Protein AF-A0A836HEV2-F1 (afdb_monomer)

Sequence (169 aa):
MEDPEFRTLANELVDLRRSPETSPQALRAAEEALACRAAEVAAAKLRATEEVQARYPFLSKRVAGVPLSEVPLAQDELFQELVAQRAPLLRKPEVNAAPLRAVEVQLRNRAAVLADAKAKLDAVHAADNEEVRARNPFLPHSDVRGVRCASWACRRTPSTWAGGCTGCG

pLDDT: mean 84.18, std 20.66, range [31.78, 98.5]

Foldseek 3Di:
DPDVVLLVLVLVLVVLVPDPPRDPVNNVVSVVVNVVVVVVVVVVLQVLLVVVCVVVVLDDCDALNHGNSQQPQVPDPVLVVLVVVLVVCVVCCVVSVVVNVVSSVVNSVVSNVSNVVSVVVVVVVVVVVVVVCVVPVPDDPDPSDDDDPDPPPVPDDDDDDDDDDDDDD

Radius of gyration: 25.71 Å; Cα contacts (8 Å, |Δi|>4): 98; chains: 1; bounding box: 52×22×102 Å

Solvent-accessible surface area (backbone atoms only — not comparable to full-atom values): 10108 Å² total; per-residue (Å²): 130,98,45,69,65,55,46,50,42,47,36,51,45,54,54,48,72,68,42,90,83,55,50,75,63,60,55,50,52,39,52,50,52,42,50,52,49,52,50,51,53,53,51,51,51,48,52,46,12,50,56,50,27,70,76,38,73,88,49,62,59,50,34,84,85,36,49,42,58,75,35,64,58,90,78,32,64,70,51,48,52,47,51,59,64,43,56,69,38,63,79,45,47,84,84,30,45,66,64,45,52,53,47,51,49,52,47,48,53,51,48,34,55,45,18,50,52,48,53,51,52,54,51,48,57,53,50,54,54,48,53,55,32,72,78,34,78,85,56,68,96,61,82,59,71,83,76,73,92,77,77,85,73,78,80,77,80,80,86,81,94,76,86,81,91,78,87,89,132

InterPro domains:
  IPR056040 Domain of unknown function DUF7623 [PF24610] (2-48)
  IPR056040 Domain of unknown function DUF7623 [PF24610] (60-120)

Structure (mmCIF, N/CA/C/O backbone):
data_AF-A0A836HEV2-F1
#
_entry.id   AF-A0A836HEV2-F1
#
loop_
_atom_site.group_PDB
_atom_site.id
_atom_site.type_symbol
_atom_site.label_atom_id
_atom_site.label_alt_id
_atom_site.label_comp_id
_atom_site.label_asym_id
_atom_site.label_entity_id
_atom_site.label_seq_id
_atom_site.pdbx_PDB_ins_code
_atom_site.Cartn_x
_atom_site.Cartn_y
_atom_site.Cartn_z
_atom_site.occupancy
_atom_site.B_iso_or_equiv
_atom_site.auth_seq_id
_atom_site.auth_comp_id
_atom_site.auth_asym_id
_atom_site.auth_atom_id
_atom_site.pdbx_PDB_model_num
ATOM 1 N N . MET A 1 1 ? 1.521 2.287 -13.247 1.00 50.59 1 MET A N 1
ATOM 2 C CA . MET A 1 1 ? 2.423 3.081 -12.382 1.00 50.59 1 MET A CA 1
ATOM 3 C C . MET A 1 1 ? 2.234 4.551 -12.733 1.00 50.59 1 MET A C 1
ATOM 5 O O . MET A 1 1 ? 2.459 4.918 -13.882 1.00 50.59 1 MET A O 1
ATOM 9 N N . GLU A 1 2 ? 1.744 5.366 -11.800 1.00 68.81 2 GLU A N 1
ATOM 10 C CA . GLU A 1 2 ? 1.504 6.809 -12.006 1.00 68.81 2 GLU A CA 1
ATOM 11 C C . GLU A 1 2 ? 2.752 7.643 -11.692 1.00 68.81 2 GLU A C 1
ATOM 13 O O . GLU A 1 2 ? 2.676 8.702 -11.086 1.00 68.81 2 GLU A O 1
ATOM 18 N N . ASP A 1 3 ? 3.925 7.151 -12.078 1.00 86.06 3 ASP A N 1
ATOM 19 C CA . ASP A 1 3 ? 5.161 7.911 -11.950 1.00 86.06 3 ASP A CA 1
ATOM 20 C C . ASP A 1 3 ? 5.594 8.391 -13.344 1.00 86.06 3 ASP A C 1
ATOM 22 O O . ASP A 1 3 ? 6.039 7.573 -14.160 1.00 86.06 3 ASP A O 1
ATOM 26 N N . PRO A 1 4 ? 5.399 9.682 -13.677 1.00 88.00 4 PRO A N 1
ATOM 27 C CA . PRO A 1 4 ? 5.720 10.204 -14.999 1.00 88.00 4 PRO A CA 1
ATOM 28 C C . PRO A 1 4 ? 7.218 10.124 -15.304 1.00 88.00 4 PRO A C 1
ATOM 30 O O . PRO A 1 4 ? 7.570 9.863 -16.451 1.00 88.00 4 PRO A O 1
ATOM 33 N N . GLU A 1 5 ? 8.089 10.274 -14.302 1.00 91.00 5 GLU A N 1
ATOM 34 C CA . GLU A 1 5 ? 9.542 10.181 -14.487 1.00 91.00 5 GLU A CA 1
ATOM 35 C C . GLU A 1 5 ? 9.959 8.748 -14.804 1.00 91.00 5 GLU A C 1
ATOM 37 O O . GLU A 1 5 ? 10.646 8.517 -15.797 1.00 91.00 5 GLU A O 1
ATOM 42 N N . PHE A 1 6 ? 9.460 7.769 -14.043 1.00 90.69 6 PHE A N 1
ATOM 43 C CA . PHE A 1 6 ? 9.685 6.355 -14.351 1.00 90.69 6 PHE A CA 1
ATOM 44 C C . PHE A 1 6 ? 9.216 6.006 -15.766 1.00 90.69 6 PHE A C 1
ATOM 46 O O . PHE A 1 6 ? 9.901 5.289 -16.489 1.00 90.69 6 PHE A O 1
ATOM 53 N N . ARG A 1 7 ? 8.056 6.525 -16.193 1.00 87.56 7 ARG A N 1
ATOM 54 C CA . ARG A 1 7 ? 7.544 6.302 -17.555 1.00 87.56 7 ARG A CA 1
ATOM 55 C C . ARG A 1 7 ? 8.488 6.866 -18.612 1.00 87.56 7 ARG A C 1
ATOM 57 O O . ARG A 1 7 ? 8.712 6.194 -19.614 1.00 87.56 7 ARG A O 1
ATOM 64 N N . THR A 1 8 ? 9.014 8.070 -18.405 1.00 90.00 8 THR A N 1
ATOM 65 C CA . THR A 1 8 ? 9.981 8.694 -19.317 1.00 90.00 8 THR A CA 1
ATOM 66 C C . THR A 1 8 ? 11.265 7.874 -19.397 1.00 90.00 8 THR A C 1
ATOM 68 O O . THR A 1 8 ? 11.613 7.434 -20.488 1.00 90.00 8 THR A O 1
ATOM 71 N N . LEU A 1 9 ? 11.883 7.554 -18.255 1.00 91.62 9 LEU A N 1
ATOM 72 C CA . LEU A 1 9 ? 13.103 6.739 -18.185 1.00 91.62 9 LEU A CA 1
ATOM 73 C C . LEU A 1 9 ? 12.912 5.354 -18.814 1.00 91.62 9 LEU A C 1
ATOM 75 O O . LEU A 1 9 ? 13.778 4.846 -19.523 1.00 91.62 9 LEU A O 1
ATOM 79 N N . ALA A 1 10 ? 11.750 4.736 -18.600 1.00 90.44 10 ALA A N 1
ATOM 80 C CA . ALA A 1 10 ? 11.435 3.459 -19.217 1.00 90.44 10 ALA A CA 1
ATOM 81 C C . ALA A 1 10 ? 11.312 3.585 -20.746 1.00 90.44 10 ALA A C 1
ATOM 83 O O . ALA A 1 10 ? 11.778 2.697 -21.462 1.00 90.44 10 ALA A O 1
ATOM 84 N N . ASN A 1 11 ? 10.697 4.662 -21.261 1.00 88.69 11 ASN A N 1
ATOM 85 C CA . ASN A 1 11 ? 10.583 4.894 -22.708 1.00 88.69 11 ASN A CA 1
ATOM 86 C C . ASN A 1 11 ? 11.972 5.074 -23.325 1.00 88.69 11 ASN A C 1
ATOM 88 O O . ASN A 1 11 ? 12.273 4.436 -24.331 1.00 88.69 11 ASN A O 1
ATOM 92 N N . GLU A 1 12 ? 12.824 5.874 -22.683 1.00 90.38 12 GLU A N 1
ATOM 93 C CA . GLU A 1 12 ? 14.214 6.080 -23.091 1.00 90.38 12 GLU A CA 1
ATOM 94 C C . GLU A 1 12 ? 14.982 4.756 -23.136 1.00 90.38 12 GLU A C 1
ATOM 96 O O . GLU A 1 12 ? 15.644 4.461 -24.129 1.00 90.38 12 GLU A O 1
ATOM 101 N N . LEU A 1 13 ? 14.830 3.903 -22.117 1.00 91.62 13 LEU A N 1
ATOM 102 C CA . LEU A 1 13 ? 15.456 2.582 -22.095 1.00 91.62 13 LEU A CA 1
ATOM 103 C C . LEU A 1 13 ? 14.984 1.694 -23.259 1.00 91.62 13 LEU A C 1
ATOM 105 O O . LEU A 1 13 ? 15.786 0.979 -23.863 1.00 91.62 13 LEU A O 1
ATOM 109 N N . VAL A 1 14 ? 13.692 1.728 -23.599 1.00 89.94 14 VAL A N 1
ATOM 110 C CA . VAL A 1 14 ? 13.150 0.993 -24.755 1.00 89.94 14 VAL A CA 1
ATOM 111 C C . VAL A 1 14 ? 13.737 1.513 -26.066 1.00 89.94 14 VAL A C 1
ATOM 113 O O . VAL A 1 14 ? 14.069 0.710 -26.939 1.00 89.94 14 VAL A O 1
ATOM 116 N N . ASP A 1 15 ? 13.872 2.828 -26.216 1.00 89.00 15 ASP A N 1
ATOM 117 C CA . ASP A 1 15 ? 14.412 3.437 -27.430 1.00 89.00 15 ASP A CA 1
ATOM 118 C C . ASP A 1 15 ? 15.918 3.151 -27.576 1.00 89.00 15 ASP A C 1
ATOM 120 O O . ASP A 1 15 ? 16.365 2.751 -28.654 1.00 89.00 15 ASP A O 1
ATOM 124 N N . LEU A 1 16 ? 16.680 3.200 -26.477 1.00 91.75 16 LEU A N 1
ATOM 125 C CA . LEU A 1 16 ? 18.087 2.785 -26.436 1.00 91.75 16 LEU A CA 1
ATOM 126 C C . LEU A 1 16 ? 18.271 1.312 -26.821 1.00 91.75 16 LEU A C 1
ATOM 128 O O . LEU A 1 16 ? 19.188 0.991 -27.572 1.00 91.75 16 LEU A O 1
ATOM 132 N N . ARG A 1 17 ? 17.388 0.411 -26.377 1.00 89.31 17 ARG A N 1
ATOM 133 C CA . ARG A 1 17 ? 17.448 -1.019 -26.740 1.00 89.31 17 ARG A CA 1
ATOM 134 C C . ARG A 1 17 ? 17.144 -1.297 -28.212 1.00 89.31 17 ARG A C 1
ATOM 136 O O . ARG A 1 17 ? 17.530 -2.346 -28.718 1.00 89.31 17 ARG A O 1
ATOM 143 N N . ARG A 1 18 ? 16.421 -0.402 -28.889 1.00 88.88 18 ARG A N 1
ATOM 144 C CA . ARG A 1 18 ? 16.093 -0.536 -30.319 1.00 88.88 18 ARG A CA 1
ATOM 145 C C . ARG A 1 18 ? 17.196 -0.018 -31.230 1.00 88.88 18 ARG A C 1
ATOM 147 O O . ARG A 1 18 ? 17.260 -0.441 -32.381 1.00 88.88 18 ARG A O 1
ATOM 154 N N . SER A 1 19 ? 18.014 0.910 -30.744 1.00 88.81 19 SER A N 1
ATOM 155 C CA . SER A 1 19 ? 19.087 1.489 -31.540 1.00 88.81 19 SER A CA 1
ATOM 156 C C . SER A 1 19 ? 20.300 0.547 -31.579 1.00 88.81 19 SER A C 1
ATOM 158 O O . SER A 1 19 ? 20.806 0.170 -30.521 1.00 88.81 19 SER A O 1
ATOM 160 N N . PRO A 1 20 ? 20.792 0.164 -32.773 1.00 86.44 20 PRO A N 1
ATOM 161 C CA . PRO A 1 20 ? 21.946 -0.726 -32.911 1.00 86.44 20 PRO A CA 1
ATOM 162 C C . PRO A 1 20 ? 23.272 -0.068 -32.494 1.00 86.44 20 PRO A C 1
ATOM 164 O O . PRO A 1 20 ? 24.219 -0.771 -32.162 1.00 86.44 20 PRO A O 1
ATOM 167 N N . GLU A 1 21 ? 23.326 1.266 -32.459 1.00 90.81 21 GLU A N 1
ATOM 168 C CA . GLU A 1 21 ? 24.524 2.051 -32.118 1.00 90.81 21 GLU A CA 1
ATOM 169 C C . GLU A 1 21 ? 24.649 2.343 -30.608 1.00 90.81 21 GLU A C 1
ATOM 171 O O . GLU A 1 21 ? 25.539 3.077 -30.172 1.00 90.81 21 GLU A O 1
ATOM 176 N N . THR A 1 22 ? 23.739 1.822 -29.778 1.00 92.44 22 THR A N 1
ATOM 177 C CA . THR A 1 22 ? 23.735 2.107 -28.337 1.00 92.44 22 THR A CA 1
ATOM 178 C C . THR A 1 22 ? 24.942 1.483 -27.646 1.00 92.44 22 THR A C 1
ATOM 180 O O . THR A 1 22 ? 25.145 0.269 -27.670 1.00 92.44 22 THR A O 1
ATOM 183 N N . SER A 1 23 ? 25.715 2.309 -26.936 1.00 94.50 23 SER A N 1
ATOM 184 C CA . SER A 1 23 ? 26.835 1.808 -26.144 1.00 94.50 23 SER A CA 1
ATOM 185 C C . SER A 1 23 ? 26.344 0.989 -24.934 1.00 94.50 23 SER A C 1
ATOM 187 O O . SER A 1 23 ? 25.370 1.368 -24.273 1.00 94.50 23 SER A O 1
ATOM 189 N N . PRO A 1 24 ? 27.053 -0.089 -24.541 1.00 94.25 24 PRO A N 1
ATOM 190 C CA . PRO A 1 24 ? 26.711 -0.857 -23.339 1.00 94.25 24 PRO A CA 1
ATOM 191 C C . PRO A 1 24 ? 26.752 -0.032 -22.046 1.00 94.25 24 PRO A C 1
ATOM 193 O O . PRO A 1 24 ? 26.186 -0.425 -21.028 1.00 94.25 24 PRO A O 1
ATOM 196 N N . GLN A 1 25 ? 27.477 1.089 -22.042 1.00 94.50 25 GLN A N 1
ATOM 197 C CA . GLN A 1 25 ? 27.519 2.008 -20.909 1.00 94.50 25 GLN A CA 1
ATOM 198 C C . GLN A 1 25 ? 26.250 2.864 -20.832 1.00 94.50 25 GLN A C 1
ATOM 200 O O . GLN A 1 25 ? 25.697 3.001 -19.746 1.00 94.50 25 GLN A O 1
ATOM 205 N N . ALA A 1 26 ? 25.764 3.387 -21.962 1.00 93.31 26 ALA A N 1
ATOM 206 C CA . ALA A 1 26 ? 24.524 4.160 -22.003 1.00 93.31 26 ALA A CA 1
ATOM 207 C C . ALA A 1 26 ? 23.316 3.311 -21.581 1.00 93.31 26 ALA A C 1
ATOM 209 O O . ALA A 1 26 ? 22.469 3.780 -20.825 1.00 93.31 26 ALA A O 1
ATOM 210 N N . LEU A 1 27 ? 23.275 2.041 -22.003 1.00 94.12 27 LEU A N 1
ATOM 211 C CA . LEU A 1 27 ? 22.214 1.118 -21.604 1.00 94.12 27 LEU A CA 1
ATOM 212 C C . LEU A 1 27 ? 22.211 0.866 -20.087 1.00 94.12 27 LEU A C 1
ATOM 214 O O . LEU A 1 27 ? 21.169 0.998 -19.451 1.00 94.12 27 LEU A O 1
ATOM 218 N N . ARG A 1 28 ? 23.382 0.575 -19.503 1.00 95.56 28 ARG A N 1
ATOM 219 C CA . ARG A 1 28 ? 23.525 0.378 -18.051 1.00 95.56 28 ARG A CA 1
ATOM 220 C C . ARG A 1 28 ? 23.142 1.624 -17.259 1.00 95.56 28 ARG A C 1
ATOM 222 O O . ARG A 1 28 ? 22.401 1.512 -16.294 1.00 95.56 28 ARG A O 1
ATOM 229 N N . ALA A 1 29 ? 23.577 2.803 -17.700 1.00 95.75 29 ALA A N 1
ATOM 230 C CA . ALA A 1 29 ? 23.226 4.060 -17.042 1.00 95.75 29 ALA A CA 1
ATOM 231 C C . ALA A 1 29 ? 21.705 4.309 -17.034 1.00 95.75 29 ALA A C 1
ATOM 233 O O . ALA A 1 29 ? 21.158 4.746 -16.024 1.00 95.75 29 ALA A O 1
ATOM 234 N N . ALA A 1 30 ? 21.005 3.991 -18.129 1.00 94.06 30 ALA A N 1
ATOM 235 C CA . ALA A 1 30 ? 19.548 4.104 -18.195 1.00 94.06 30 ALA A CA 1
ATOM 236 C C . ALA A 1 30 ? 18.832 3.082 -17.289 1.00 94.06 30 ALA A C 1
ATOM 238 O O . ALA A 1 30 ? 17.842 3.416 -16.637 1.00 94.06 30 ALA A O 1
ATOM 239 N N . GLU A 1 31 ? 19.337 1.846 -17.206 1.00 95.38 31 GLU A N 1
ATOM 240 C CA . GLU A 1 31 ? 18.814 0.820 -16.291 1.00 95.38 31 GLU A CA 1
ATOM 241 C C . GLU A 1 31 ? 19.016 1.206 -14.822 1.00 95.38 31 GLU A C 1
ATOM 243 O O . GLU A 1 31 ? 18.089 1.081 -14.020 1.00 95.38 31 GLU A O 1
ATOM 248 N N . GLU A 1 32 ? 20.193 1.728 -14.480 1.00 97.25 32 GLU A N 1
ATOM 249 C CA . GLU A 1 32 ? 20.504 2.250 -13.149 1.00 97.25 32 GLU A CA 1
ATOM 250 C C . GLU A 1 32 ? 19.598 3.431 -12.788 1.00 97.25 32 GLU A C 1
ATOM 252 O O . GLU A 1 32 ? 19.029 3.443 -11.699 1.00 97.25 32 GLU A O 1
ATOM 257 N N . ALA A 1 33 ? 19.381 4.381 -13.704 1.00 96.06 33 ALA A N 1
ATOM 258 C CA . ALA A 1 33 ? 18.468 5.502 -13.479 1.00 96.06 33 ALA A CA 1
ATOM 259 C C . ALA A 1 33 ? 17.032 5.027 -13.198 1.00 96.06 33 ALA A C 1
ATOM 261 O O . ALA A 1 33 ? 16.386 5.497 -12.256 1.00 96.06 33 ALA A O 1
ATOM 262 N N . LEU A 1 34 ? 16.543 4.048 -13.967 1.00 94.88 34 LEU A N 1
ATOM 263 C CA . LEU A 1 34 ? 15.218 3.464 -13.763 1.00 94.88 34 LEU A CA 1
ATOM 264 C C . LEU A 1 34 ? 15.118 2.719 -12.421 1.00 94.88 34 LEU A C 1
ATOM 266 O O . LEU A 1 34 ? 14.114 2.845 -11.715 1.00 94.88 34 LEU A O 1
ATOM 270 N N . ALA A 1 35 ? 16.157 1.967 -12.048 1.00 95.25 35 ALA A N 1
ATOM 271 C CA . ALA A 1 35 ? 16.228 1.252 -10.776 1.00 95.25 35 ALA A CA 1
ATOM 272 C C . ALA A 1 35 ? 16.281 2.212 -9.577 1.00 95.25 35 ALA A C 1
ATOM 274 O O . ALA A 1 35 ? 15.549 2.010 -8.605 1.00 95.25 35 ALA A O 1
ATOM 275 N N . CYS A 1 36 ? 17.077 3.283 -9.662 1.00 96.94 36 CYS A N 1
ATOM 276 C CA . CYS A 1 36 ? 17.117 4.353 -8.665 1.00 96.94 36 CYS A CA 1
ATOM 277 C C . CYS A 1 36 ? 15.729 4.963 -8.473 1.00 96.94 36 CYS A C 1
ATOM 279 O O . CYS A 1 36 ? 15.242 5.031 -7.344 1.00 96.94 36 CYS A O 1
ATOM 281 N N . ARG A 1 37 ? 15.034 5.304 -9.567 1.00 96.44 37 ARG A N 1
ATOM 282 C CA . ARG A 1 37 ? 13.685 5.865 -9.472 1.00 96.44 37 ARG A CA 1
ATOM 283 C C . ARG A 1 37 ? 12.686 4.893 -8.838 1.00 96.44 37 ARG A C 1
ATOM 285 O O . ARG A 1 37 ? 11.897 5.282 -7.978 1.00 96.44 37 ARG A O 1
ATOM 292 N N . ALA A 1 38 ? 12.736 3.615 -9.210 1.00 94.62 38 ALA A N 1
ATOM 293 C CA . ALA A 1 38 ? 11.894 2.591 -8.593 1.00 94.62 38 ALA A CA 1
ATOM 294 C C . ALA A 1 38 ? 12.154 2.461 -7.080 1.00 94.62 38 ALA A C 1
ATOM 296 O O . ALA A 1 38 ? 11.208 2.330 -6.298 1.00 94.62 38 ALA A O 1
ATOM 297 N N . ALA A 1 39 ? 13.422 2.528 -6.662 1.00 95.94 39 ALA A N 1
ATOM 298 C CA . ALA A 1 39 ? 13.813 2.479 -5.258 1.00 95.94 39 ALA A CA 1
ATOM 299 C C . ALA A 1 39 ? 13.315 3.705 -4.476 1.00 95.94 39 ALA A C 1
ATOM 301 O O . ALA A 1 39 ? 12.792 3.550 -3.371 1.00 95.94 39 ALA A O 1
ATOM 302 N N . GLU A 1 40 ? 13.402 4.906 -5.054 1.00 96.44 40 GLU A N 1
ATOM 303 C CA . GLU A 1 40 ? 12.859 6.135 -4.462 1.00 96.44 40 GLU A CA 1
ATOM 304 C C . GLU A 1 40 ? 11.347 6.043 -4.245 1.00 96.44 40 GLU A C 1
ATOM 306 O O . GLU A 1 40 ? 10.858 6.320 -3.147 1.00 96.44 40 GLU A O 1
ATOM 311 N N . VAL A 1 4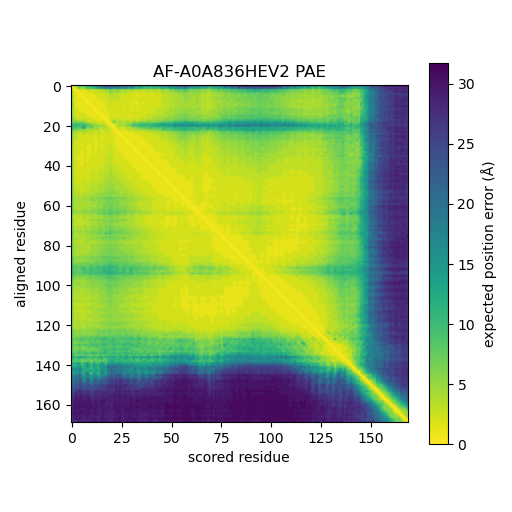1 ? 10.603 5.590 -5.258 1.00 94.75 41 VAL A N 1
ATOM 312 C CA . VAL A 1 41 ? 9.148 5.405 -5.162 1.00 94.75 41 VAL A CA 1
ATOM 313 C C . VAL A 1 41 ? 8.798 4.365 -4.097 1.00 94.75 41 VAL A C 1
ATOM 315 O O . VAL A 1 41 ? 7.886 4.581 -3.294 1.00 94.75 41 VAL A O 1
ATOM 318 N N . ALA A 1 42 ? 9.524 3.246 -4.045 1.00 93.69 42 ALA A N 1
ATOM 319 C CA . ALA A 1 42 ? 9.319 2.224 -3.023 1.00 93.69 42 ALA A CA 1
ATOM 320 C C . ALA A 1 42 ? 9.589 2.769 -1.609 1.00 93.69 42 ALA A C 1
ATOM 322 O O . 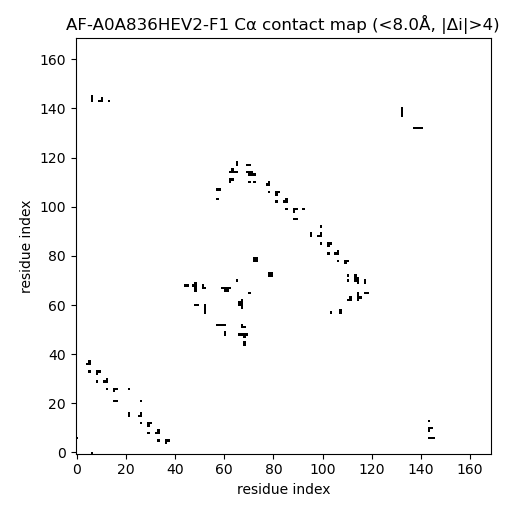ALA A 1 42 ? 8.793 2.535 -0.695 1.00 93.69 42 ALA A O 1
ATOM 323 N N . ALA A 1 43 ? 10.665 3.541 -1.432 1.00 96.38 43 ALA A N 1
ATOM 324 C CA . ALA A 1 43 ? 10.998 4.183 -0.165 1.00 96.38 43 ALA A CA 1
ATOM 325 C C . ALA A 1 43 ? 9.938 5.214 0.252 1.00 96.38 43 ALA A C 1
ATOM 327 O O . ALA A 1 43 ? 9.536 5.242 1.416 1.00 96.38 43 ALA A O 1
ATOM 328 N N . ALA A 1 44 ? 9.433 6.020 -0.685 1.00 96.06 44 ALA A N 1
ATOM 329 C CA . ALA A 1 44 ? 8.357 6.974 -0.427 1.00 96.06 44 ALA A CA 1
ATOM 330 C C . ALA A 1 44 ? 7.067 6.269 0.025 1.00 96.06 44 ALA A C 1
ATOM 332 O O . ALA A 1 44 ? 6.460 6.665 1.020 1.00 96.06 44 ALA A O 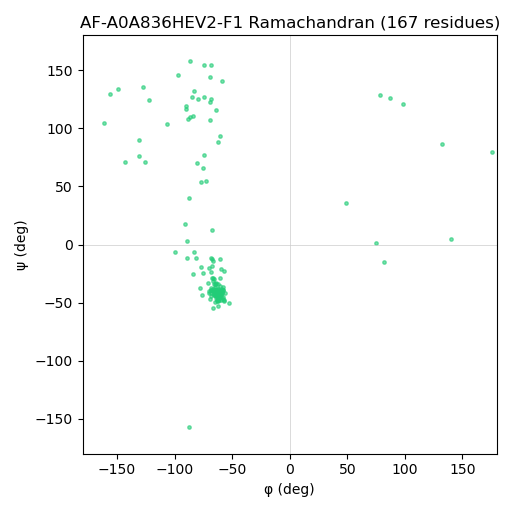1
ATOM 333 N N . LYS A 1 45 ? 6.683 5.170 -0.638 1.00 94.69 45 LYS A N 1
ATOM 334 C CA . LYS A 1 45 ? 5.519 4.360 -0.238 1.00 94.69 45 LYS A CA 1
ATOM 335 C C . LYS A 1 45 ? 5.676 3.736 1.145 1.00 94.69 45 LYS A C 1
ATOM 337 O O . LYS A 1 45 ? 4.692 3.652 1.887 1.00 94.69 45 LYS A O 1
ATOM 342 N N . LEU A 1 46 ? 6.886 3.292 1.488 1.00 96.62 46 LEU A N 1
ATOM 343 C CA . LEU A 1 46 ? 7.185 2.761 2.814 1.00 96.62 46 LEU A CA 1
ATOM 344 C C . LEU A 1 46 ? 7.045 3.850 3.882 1.00 96.62 46 LEU A C 1
ATOM 346 O O . LEU A 1 46 ? 6.318 3.636 4.846 1.00 96.62 46 LEU A O 1
ATOM 350 N N . ARG A 1 47 ? 7.647 5.027 3.674 1.00 98.00 47 ARG A N 1
ATOM 351 C CA . ARG A 1 47 ? 7.519 6.170 4.595 1.00 98.00 47 ARG A CA 1
ATOM 352 C C . ARG A 1 47 ? 6.059 6.568 4.799 1.00 98.00 47 ARG A C 1
ATOM 354 O O . ARG A 1 47 ? 5.603 6.628 5.934 1.00 98.00 47 ARG A O 1
ATOM 361 N N . ALA A 1 48 ? 5.294 6.700 3.715 1.00 97.06 48 ALA A N 1
ATOM 362 C CA . ALA A 1 48 ? 3.861 6.982 3.796 1.00 97.06 48 ALA A CA 1
ATOM 363 C C . ALA A 1 48 ? 3.096 5.895 4.578 1.00 97.06 48 ALA A C 1
ATOM 365 O O . ALA A 1 48 ? 2.188 6.192 5.348 1.00 97.06 48 ALA A O 1
ATOM 366 N N . THR A 1 49 ? 3.468 4.619 4.421 1.00 97.56 49 THR A N 1
ATOM 367 C CA . THR A 1 49 ? 2.863 3.517 5.192 1.00 97.56 49 THR A CA 1
ATOM 368 C C . THR A 1 49 ? 3.158 3.662 6.684 1.00 97.56 49 THR A C 1
ATOM 370 O O . THR A 1 49 ? 2.274 3.446 7.510 1.00 97.56 49 THR A O 1
ATOM 373 N N . GLU A 1 50 ? 4.389 4.026 7.036 1.00 97.81 50 GLU A N 1
ATOM 374 C CA . GLU A 1 50 ? 4.826 4.218 8.420 1.00 97.81 50 GLU A CA 1
ATOM 375 C C . GLU A 1 50 ? 4.160 5.430 9.074 1.00 97.81 50 GLU A C 1
ATOM 377 O O . GLU A 1 50 ? 3.724 5.335 10.219 1.00 97.81 50 GLU A O 1
ATOM 382 N N . GLU A 1 51 ? 3.988 6.528 8.340 1.00 97.81 51 GLU A N 1
ATOM 383 C CA . GLU A 1 51 ? 3.250 7.712 8.794 1.00 97.81 51 GLU A CA 1
ATOM 384 C C . GLU A 1 51 ? 1.782 7.383 9.104 1.00 97.81 51 GLU A C 1
ATOM 386 O O . GLU A 1 51 ? 1.261 7.739 10.166 1.00 97.81 51 GLU A O 1
ATOM 391 N N . VAL A 1 52 ? 1.113 6.640 8.216 1.00 97.56 52 VAL A N 1
ATOM 392 C CA . VAL A 1 52 ? -0.274 6.207 8.441 1.00 97.56 52 VAL A CA 1
ATOM 393 C C . VAL A 1 52 ? -0.354 5.216 9.608 1.00 97.56 52 VAL A C 1
ATOM 395 O O . VAL A 1 52 ? -1.274 5.300 10.423 1.00 97.56 52 VAL A O 1
ATOM 398 N N . GLN A 1 53 ? 0.619 4.311 9.748 1.00 97.62 53 GLN A N 1
ATOM 399 C CA . GLN A 1 53 ? 0.668 3.370 10.869 1.00 97.62 53 GLN A CA 1
ATOM 400 C C . GLN A 1 53 ? 0.887 4.092 12.205 1.00 97.62 53 GLN A C 1
ATOM 402 O O . GLN A 1 53 ? 0.251 3.745 13.197 1.00 97.62 53 GLN A O 1
ATOM 407 N N . ALA A 1 54 ? 1.738 5.117 12.245 1.00 97.38 54 ALA A N 1
ATOM 408 C CA . ALA A 1 54 ? 1.946 5.926 13.443 1.00 97.38 54 ALA A CA 1
ATOM 409 C C . ALA A 1 54 ? 0.646 6.616 13.890 1.00 97.38 54 ALA A C 1
ATOM 411 O O . ALA A 1 54 ? 0.370 6.707 15.087 1.00 97.38 54 ALA A O 1
ATOM 412 N N . ARG A 1 55 ? -0.195 7.041 12.936 1.00 96.31 55 ARG A N 1
ATOM 413 C CA . ARG A 1 55 ? -1.533 7.586 13.217 1.00 96.31 55 ARG A CA 1
ATOM 414 C C . ARG A 1 55 ? -2.525 6.518 13.694 1.00 96.31 55 ARG A C 1
ATOM 416 O O . ARG A 1 55 ? -3.386 6.812 14.524 1.00 96.31 55 ARG A O 1
ATOM 423 N N . TYR A 1 56 ? -2.403 5.287 13.202 1.00 97.06 56 TYR A N 1
ATOM 424 C CA . TYR A 1 56 ? -3.291 4.164 13.520 1.00 97.06 56 TYR A CA 1
ATOM 425 C C . TYR A 1 56 ? -2.500 2.946 14.037 1.00 97.06 56 TYR A C 1
ATOM 427 O O . TYR A 1 56 ? -2.423 1.925 13.352 1.00 97.06 56 TYR A O 1
ATOM 435 N N . PRO A 1 57 ? -1.940 3.004 15.264 1.00 96.38 57 PRO A N 1
ATOM 436 C CA . PRO A 1 57 ? -0.985 2.003 15.763 1.00 96.38 57 PRO A CA 1
ATOM 437 C C . PRO A 1 57 ? -1.583 0.604 15.988 1.00 96.38 57 PRO A C 1
ATOM 439 O O . PRO A 1 57 ? -0.849 -0.364 16.164 1.00 96.38 57 PRO A O 1
ATOM 442 N N . PHE A 1 58 ? -2.912 0.483 15.974 1.00 95.81 58 PHE A N 1
ATOM 443 C CA . PHE A 1 58 ? -3.644 -0.785 16.053 1.00 95.81 58 PHE A CA 1
ATOM 444 C C . PHE A 1 58 ? -3.776 -1.493 14.687 1.00 95.81 58 PHE A C 1
ATOM 446 O O . PHE A 1 58 ? -4.286 -2.614 14.627 1.00 95.81 58 PHE A O 1
ATOM 453 N N . LEU A 1 59 ? -3.353 -0.854 13.587 1.00 97.62 59 LEU A N 1
ATOM 454 C CA . LEU A 1 59 ? -3.277 -1.453 12.253 1.00 97.62 59 LEU A CA 1
ATOM 455 C C . LEU A 1 59 ? -1.853 -1.940 11.959 1.00 97.62 59 LEU A C 1
ATOM 457 O O . LEU A 1 59 ? -0.855 -1.332 12.346 1.00 97.62 59 LEU A O 1
ATOM 461 N N . SER A 1 60 ? -1.755 -3.041 11.220 1.00 96.56 60 SER A N 1
ATOM 462 C CA . SER A 1 60 ? -0.497 -3.515 10.649 1.00 96.56 60 SER A CA 1
ATOM 463 C C . SER A 1 60 ? -0.075 -2.652 9.454 1.00 96.56 60 SER A C 1
ATOM 465 O O . SER A 1 60 ? -0.914 -2.099 8.745 1.00 96.56 60 SER A O 1
ATOM 467 N N . LYS A 1 61 ? 1.235 -2.599 9.162 1.00 96.69 61 LYS A N 1
ATOM 468 C CA . LYS A 1 61 ? 1.777 -1.908 7.968 1.00 96.69 61 LYS A CA 1
ATOM 469 C C . LYS A 1 61 ? 1.188 -2.430 6.644 1.00 96.69 61 LYS A C 1
ATOM 471 O O . LYS A 1 61 ? 1.217 -1.729 5.637 1.00 96.69 61 LYS A O 1
ATOM 476 N N . ARG A 1 62 ? 0.664 -3.662 6.635 1.00 96.75 62 ARG A N 1
ATOM 477 C CA . ARG A 1 62 ? -0.114 -4.234 5.528 1.00 96.75 62 ARG A CA 1
ATOM 478 C C . ARG A 1 62 ? -1.432 -4.783 6.041 1.00 96.75 62 ARG A C 1
ATOM 480 O O . ARG A 1 62 ? -1.434 -5.504 7.037 1.00 96.75 62 ARG A O 1
ATOM 487 N N . VAL A 1 63 ? -2.517 -4.506 5.333 1.00 96.94 63 VAL A N 1
ATOM 488 C CA . VAL A 1 63 ? -3.862 -5.010 5.625 1.00 96.94 63 VAL A CA 1
ATOM 489 C C . VAL A 1 63 ? -4.341 -5.759 4.387 1.00 96.94 63 VAL A C 1
ATOM 491 O O . VAL A 1 63 ? -4.281 -5.211 3.295 1.00 96.94 63 VAL A O 1
ATOM 494 N N . ALA A 1 64 ? -4.723 -7.032 4.535 1.00 93.06 64 ALA A N 1
ATOM 495 C CA . ALA A 1 64 ? -5.064 -7.914 3.407 1.00 93.06 64 ALA A CA 1
ATOM 496 C C . ALA A 1 64 ? -4.010 -7.918 2.268 1.00 93.06 64 ALA A C 1
ATOM 498 O O . ALA A 1 64 ? -4.331 -7.972 1.088 1.00 93.06 64 ALA A O 1
ATOM 499 N N . GLY A 1 65 ? -2.721 -7.811 2.620 1.00 92.94 65 GLY A N 1
ATOM 500 C CA . GLY A 1 65 ? -1.610 -7.738 1.658 1.00 92.94 65 GLY A CA 1
ATOM 501 C C . GLY A 1 65 ? -1.346 -6.346 1.064 1.00 92.94 65 GLY A C 1
ATOM 502 O O . GLY A 1 65 ? -0.245 -6.105 0.565 1.00 92.94 65 GLY A O 1
ATOM 503 N N . VAL A 1 66 ? -2.281 -5.404 1.199 1.00 96.25 66 VAL A N 1
ATOM 504 C CA . VAL A 1 66 ? -2.167 -4.031 0.687 1.00 96.25 66 VAL A CA 1
ATOM 505 C C . VAL A 1 66 ? -1.386 -3.152 1.679 1.00 96.25 66 VAL A C 1
ATOM 507 O O . VAL A 1 66 ? -1.672 -3.198 2.881 1.00 96.25 66 VAL A O 1
ATOM 510 N N . PRO A 1 67 ? -0.383 -2.364 1.238 1.00 96.75 67 PRO A N 1
ATOM 511 C CA . PRO A 1 67 ? 0.290 -1.381 2.089 1.00 96.75 67 PRO A CA 1
ATOM 512 C C . PRO A 1 67 ? -0.697 -0.358 2.651 1.00 96.75 67 PRO A C 1
ATOM 514 O O . PRO A 1 67 ? -1.575 0.114 1.935 1.00 96.75 67 PRO A O 1
ATOM 517 N N . LEU A 1 68 ? -0.528 0.032 3.914 1.00 97.06 68 LEU A N 1
ATOM 518 C CA . LEU A 1 68 ? -1.473 0.934 4.580 1.00 97.06 68 LEU A CA 1
ATOM 519 C C . LEU A 1 68 ? -1.603 2.304 3.889 1.00 97.06 68 LEU A C 1
ATOM 521 O O . LEU A 1 68 ? -2.673 2.902 3.940 1.00 97.06 68 LEU A O 1
ATOM 525 N N . SER A 1 69 ? -0.550 2.774 3.209 1.00 96.50 69 SER A N 1
ATOM 526 C CA . SER A 1 69 ? -0.583 4.011 2.413 1.00 96.50 69 SER A CA 1
ATOM 527 C C . SER A 1 69 ? -1.481 3.943 1.175 1.00 96.50 69 SER A C 1
ATOM 529 O O . SER A 1 69 ? -1.849 4.984 0.643 1.00 96.50 69 SER A O 1
ATOM 531 N N . GLU A 1 70 ? -1.839 2.743 0.712 1.00 95.81 70 GLU A N 1
ATOM 532 C CA . GLU A 1 70 ? -2.698 2.534 -0.460 1.00 95.81 70 GLU A CA 1
ATOM 533 C C . GLU A 1 70 ? -4.156 2.232 -0.085 1.00 95.81 70 GLU A C 1
ATOM 535 O O . GLU A 1 70 ? -5.019 2.159 -0.962 1.00 95.81 70 GLU A O 1
ATOM 540 N N . VAL A 1 71 ? -4.449 2.067 1.209 1.00 97.06 71 VAL A N 1
ATOM 541 C CA . VAL A 1 71 ? -5.812 1.854 1.702 1.00 97.06 71 VAL A CA 1
ATOM 542 C C . VAL A 1 71 ? -6.490 3.220 1.894 1.00 97.06 71 VAL A C 1
ATOM 544 O O . VAL A 1 71 ? -5.946 4.061 2.614 1.00 97.06 71 VAL A O 1
ATOM 547 N N . PRO A 1 72 ? -7.686 3.464 1.320 1.00 96.06 72 PRO A N 1
ATOM 548 C CA . PRO A 1 72 ? -8.359 4.769 1.352 1.00 96.06 72 PRO A CA 1
ATOM 549 C C . PRO A 1 72 ? -9.036 5.076 2.706 1.00 96.06 72 PRO A C 1
ATOM 551 O O . PRO A 1 72 ? -10.223 5.380 2.787 1.00 96.06 72 PRO A O 1
ATOM 554 N N . LEU A 1 73 ? -8.283 4.988 3.808 1.00 97.06 73 LEU A N 1
ATOM 555 C CA . LEU A 1 73 ? -8.790 5.152 5.179 1.00 97.06 73 LEU 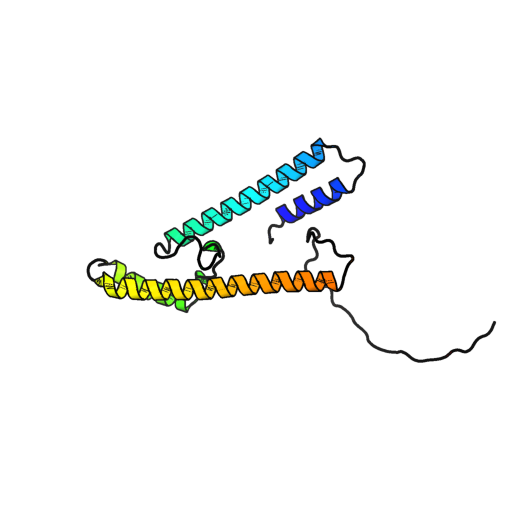A CA 1
ATOM 556 C C . LEU A 1 73 ? -9.302 6.569 5.464 1.00 97.06 73 LEU A C 1
ATOM 558 O O . LEU A 1 73 ? -10.223 6.753 6.255 1.00 97.06 73 LEU A O 1
ATOM 562 N N . ALA A 1 74 ? -8.677 7.581 4.859 1.00 94.75 74 ALA A N 1
ATOM 563 C CA . ALA A 1 74 ? -9.040 8.982 5.067 1.00 94.75 74 ALA A CA 1
ATOM 564 C C . ALA A 1 74 ? -10.331 9.375 4.334 1.00 94.75 74 ALA A C 1
ATOM 566 O O . ALA A 1 74 ? -10.990 10.320 4.752 1.00 94.75 74 ALA A O 1
ATOM 567 N N . GLN A 1 75 ? -10.680 8.660 3.259 1.00 96.06 75 GLN A N 1
ATOM 568 C CA . GLN A 1 75 ? -11.896 8.897 2.477 1.00 96.06 75 GLN A CA 1
ATOM 569 C C . GLN A 1 75 ? -13.098 8.108 3.011 1.00 96.06 75 GLN A C 1
ATOM 571 O O . GLN A 1 75 ? -14.223 8.350 2.587 1.00 96.06 75 GLN A O 1
ATOM 576 N N . ASP A 1 76 ? -12.871 7.158 3.919 1.00 98.25 76 ASP A N 1
ATOM 577 C CA . ASP A 1 76 ? -13.927 6.319 4.462 1.00 98.25 76 ASP A CA 1
ATOM 578 C C . ASP A 1 76 ? -14.580 6.948 5.697 1.00 98.25 76 ASP A C 1
ATOM 580 O O . ASP A 1 76 ? -13.993 6.975 6.780 1.00 98.25 76 ASP A O 1
ATOM 584 N N . GLU A 1 77 ? -15.814 7.423 5.536 1.00 98.06 77 GLU A N 1
ATOM 585 C CA . GLU A 1 77 ? -16.576 8.096 6.596 1.00 98.06 77 GLU A CA 1
ATOM 586 C C . GLU A 1 77 ? -16.749 7.207 7.835 1.00 98.06 77 GLU A C 1
ATOM 588 O O . GLU A 1 77 ? -16.436 7.633 8.946 1.00 98.06 77 GLU A O 1
ATOM 593 N N . LEU A 1 78 ? -17.131 5.938 7.649 1.00 97.88 78 LEU A N 1
ATOM 594 C CA . LEU A 1 78 ? -17.320 4.985 8.751 1.00 97.88 78 LEU A CA 1
ATOM 595 C C . LEU A 1 78 ? -16.027 4.750 9.543 1.00 97.88 78 LEU A C 1
ATOM 597 O O . LEU A 1 78 ? -16.042 4.683 10.772 1.00 97.88 78 LEU A O 1
ATOM 601 N N . PHE A 1 79 ? -14.886 4.631 8.863 1.00 98.44 79 PHE A N 1
ATOM 602 C CA . PHE A 1 79 ? -13.594 4.524 9.528 1.00 98.44 79 PHE A CA 1
ATOM 603 C C . PHE A 1 79 ? -13.280 5.791 10.335 1.00 98.44 79 PHE A C 1
ATOM 605 O O . PHE A 1 79 ? -12.852 5.682 11.485 1.00 98.44 79 PHE A O 1
ATOM 612 N N . GLN A 1 80 ? -13.526 6.986 9.784 1.00 98.38 80 GLN A N 1
ATOM 613 C CA . GLN A 1 80 ? -13.304 8.246 10.504 1.00 98.38 80 GLN A CA 1
ATOM 614 C C . GLN A 1 80 ? -14.230 8.398 11.722 1.00 98.38 80 GLN A C 1
ATOM 616 O O . GLN A 1 80 ? -13.775 8.834 12.782 1.00 98.38 80 GLN A O 1
ATOM 621 N N . GLU A 1 81 ? -15.489 7.969 11.628 1.00 98.38 81 GLU A N 1
ATOM 622 C CA . GLU A 1 81 ? -16.418 7.932 12.762 1.00 98.3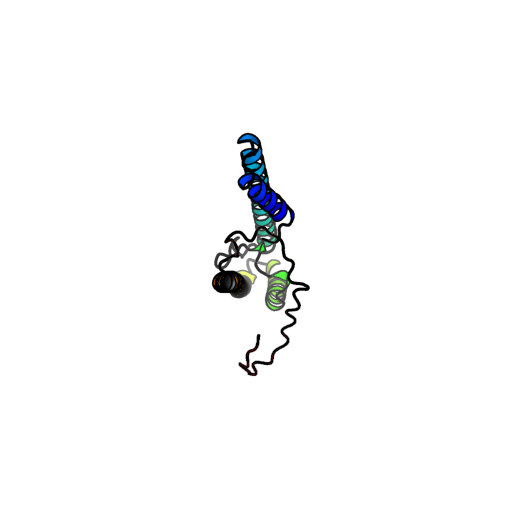8 81 GLU A CA 1
ATOM 623 C C . GLU A 1 81 ? -15.920 7.008 13.879 1.00 98.38 81 GLU A C 1
ATOM 625 O O . GLU A 1 81 ? -15.915 7.383 15.053 1.00 98.38 81 GLU A O 1
ATOM 630 N N . LEU A 1 82 ? -15.443 5.811 13.535 1.00 98.38 82 LEU A N 1
ATOM 631 C CA . LEU A 1 82 ? -14.871 4.877 14.506 1.00 98.38 82 LEU A CA 1
ATOM 632 C C . LEU A 1 82 ? -13.577 5.420 15.138 1.00 98.38 82 LEU A C 1
ATOM 634 O O . LEU A 1 82 ? -13.344 5.237 16.336 1.00 98.38 82 LEU A O 1
ATOM 638 N N . VAL A 1 83 ? -12.746 6.137 14.374 1.00 98.12 83 VAL A N 1
ATOM 639 C CA . VAL A 1 83 ? -11.568 6.844 14.907 1.00 98.12 83 VAL A CA 1
ATOM 640 C C . VAL A 1 83 ? -11.998 7.922 15.907 1.00 98.12 83 VAL A C 1
ATOM 642 O O . VAL A 1 83 ? -11.392 8.039 16.977 1.00 98.12 83 VAL A O 1
ATOM 645 N N . ALA A 1 84 ? -13.064 8.669 15.608 1.00 98.06 84 ALA A N 1
ATOM 646 C CA . ALA A 1 84 ? -13.619 9.671 16.513 1.00 98.06 84 ALA A CA 1
ATOM 647 C C . ALA A 1 84 ? -14.163 9.039 17.807 1.00 98.06 84 ALA A C 1
ATOM 649 O O . ALA A 1 84 ? -13.922 9.570 18.890 1.00 98.06 84 ALA A O 1
ATOM 650 N N . GLN A 1 85 ? -14.811 7.872 17.721 1.00 97.69 85 GLN A N 1
ATOM 651 C CA . GLN A 1 85 ? -15.261 7.097 18.888 1.00 97.69 85 GLN A CA 1
ATOM 652 C C . GLN A 1 85 ? -14.091 6.560 19.727 1.00 97.69 85 GLN A C 1
ATOM 654 O O . GLN A 1 85 ? -14.175 6.507 20.956 1.00 97.69 85 GLN A O 1
ATOM 659 N N . ARG A 1 86 ? -12.971 6.202 19.088 1.00 97.75 86 ARG A N 1
ATOM 660 C CA . ARG A 1 86 ? -11.751 5.746 19.770 1.00 97.75 86 ARG A CA 1
ATOM 661 C C . ARG A 1 86 ? -11.074 6.866 20.566 1.00 97.75 86 ARG A C 1
ATOM 663 O O . ARG A 1 86 ? -10.547 6.610 21.648 1.00 97.75 86 ARG A O 1
ATOM 670 N N . ALA A 1 87 ? -11.080 8.096 20.053 1.00 97.38 87 ALA A N 1
ATOM 671 C CA . ALA A 1 87 ? -10.358 9.2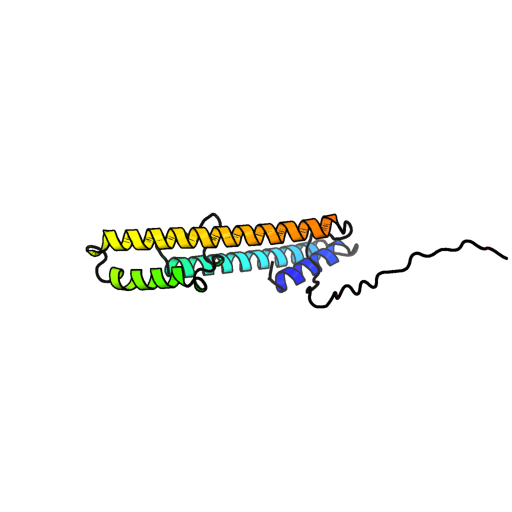31 20.634 1.00 97.38 87 ALA A CA 1
ATOM 672 C C . ALA A 1 87 ? -10.640 9.492 22.136 1.00 97.38 87 ALA A C 1
ATOM 674 O O . ALA A 1 87 ? -9.677 9.578 22.902 1.00 97.38 87 ALA A O 1
ATOM 675 N N . PRO A 1 88 ? -11.897 9.579 22.623 1.00 97.44 88 PRO A N 1
ATOM 676 C CA . PRO A 1 88 ? -12.165 9.787 24.048 1.00 97.44 88 PRO A CA 1
ATOM 677 C C . PRO A 1 88 ? -11.761 8.591 24.922 1.00 97.44 88 PRO A C 1
ATOM 679 O O . PRO A 1 88 ? -11.387 8.790 26.081 1.00 97.44 88 PRO A O 1
ATOM 682 N N . LEU A 1 89 ? -11.784 7.364 24.384 1.00 97.00 89 LEU A N 1
ATOM 683 C CA . LEU A 1 89 ? -11.422 6.151 25.127 1.00 97.00 89 LEU A CA 1
ATOM 684 C C . LEU A 1 89 ? -9.934 6.131 25.510 1.00 97.00 89 LEU A C 1
ATOM 686 O O . LEU A 1 89 ? -9.583 5.613 26.573 1.00 97.00 89 LEU A O 1
ATOM 690 N N . LEU A 1 90 ? -9.078 6.779 24.712 1.00 95.69 90 LEU A N 1
ATOM 691 C CA . LEU A 1 90 ? -7.635 6.896 24.956 1.00 95.69 90 LEU A CA 1
ATOM 692 C C . LEU A 1 90 ? -7.267 7.739 26.183 1.00 95.69 90 LEU A C 1
ATOM 694 O O . LEU A 1 90 ? -6.131 7.666 26.638 1.00 95.69 90 LEU A O 1
ATOM 698 N N . ARG A 1 91 ? -8.196 8.522 26.751 1.00 96.50 91 ARG A N 1
ATOM 699 C CA . ARG A 1 91 ? -7.920 9.311 27.968 1.00 96.50 91 ARG A CA 1
ATOM 700 C C . ARG A 1 91 ? -7.652 8.437 29.195 1.00 96.50 91 ARG A C 1
ATOM 702 O O . ARG A 1 91 ? -6.952 8.870 30.104 1.00 96.50 91 ARG A O 1
ATOM 709 N N . LYS A 1 92 ? -8.253 7.242 29.247 1.00 96.12 92 LYS A N 1
ATOM 710 C CA . LYS A 1 92 ? -8.112 6.266 30.341 1.00 96.12 92 LYS A CA 1
ATOM 711 C C . LYS A 1 92 ? -8.093 4.841 29.767 1.00 96.12 92 LYS A C 1
ATOM 713 O O . LYS A 1 92 ? -9.080 4.120 29.926 1.00 96.12 92 LYS A O 1
ATOM 718 N N . PRO A 1 93 ? -7.013 4.433 29.079 1.00 93.12 93 PRO A N 1
ATOM 719 C CA . PRO A 1 93 ? -6.974 3.169 28.342 1.00 93.12 93 PRO A CA 1
ATOM 720 C C . PRO A 1 93 ? -7.138 1.950 29.258 1.00 93.12 93 PRO A C 1
ATOM 722 O O . PRO A 1 93 ? -7.813 1.001 28.873 1.00 93.12 93 PRO A O 1
ATOM 725 N N . GLU A 1 94 ? -6.627 2.016 30.491 1.00 95.56 94 GLU A N 1
ATOM 726 C CA . GLU A 1 94 ? -6.739 0.936 31.484 1.00 95.56 94 GLU A CA 1
ATOM 727 C C . GLU A 1 94 ? -8.203 0.628 31.841 1.00 95.56 94 GLU A C 1
ATOM 729 O O . GLU A 1 94 ? -8.625 -0.524 31.901 1.00 95.56 94 GLU A O 1
ATOM 734 N N . VAL A 1 95 ? -9.004 1.682 32.034 1.00 96.88 95 VAL A N 1
ATOM 735 C CA . VAL A 1 95 ? -10.432 1.580 32.388 1.00 96.88 95 VAL A CA 1
ATOM 736 C C . VAL A 1 95 ? -11.262 1.240 31.150 1.00 96.88 95 VAL A C 1
ATOM 738 O O . VAL A 1 95 ? -12.204 0.454 31.212 1.00 96.88 95 VAL A O 1
ATOM 741 N N . ASN A 1 96 ? -10.886 1.803 30.003 1.00 96.88 96 ASN A N 1
ATOM 742 C CA . ASN A 1 96 ? -11.592 1.646 28.737 1.00 96.88 96 ASN A CA 1
ATOM 743 C C . ASN A 1 96 ? -11.081 0.459 27.907 1.00 96.88 96 ASN A C 1
ATOM 745 O O . ASN A 1 96 ? -11.357 0.392 26.712 1.00 96.88 96 ASN A O 1
ATOM 749 N N . ALA A 1 97 ? -10.353 -0.490 28.497 1.00 97.06 97 ALA A N 1
ATOM 750 C CA . ALA A 1 97 ? -9.661 -1.533 27.744 1.00 97.06 97 ALA A CA 1
ATOM 751 C C . ALA A 1 97 ? -10.610 -2.389 26.883 1.00 97.06 97 ALA A C 1
ATOM 753 O O . ALA A 1 97 ? -10.308 -2.688 25.729 1.00 97.06 97 ALA A O 1
ATOM 754 N N . ALA A 1 98 ? -11.776 -2.770 27.414 1.00 97.75 98 ALA A N 1
ATOM 755 C CA . ALA A 1 98 ? -12.778 -3.532 26.666 1.00 97.75 98 ALA A CA 1
ATOM 756 C C . ALA A 1 98 ? -13.413 -2.735 25.504 1.00 97.75 98 ALA A C 1
ATOM 758 O O . ALA A 1 98 ? -13.339 -3.219 24.371 1.00 97.75 98 ALA A O 1
ATOM 759 N N . PRO A 1 99 ? -13.987 -1.529 25.715 1.00 97.62 99 PRO A N 1
ATOM 760 C CA . PRO A 1 99 ? -14.537 -0.741 24.611 1.00 97.62 99 PRO A CA 1
ATOM 761 C C . PRO A 1 99 ? -13.465 -0.305 23.602 1.00 97.62 99 PRO A C 1
ATOM 763 O O . PRO A 1 99 ? -13.736 -0.294 22.405 1.00 97.62 99 PRO A O 1
ATOM 766 N N . LEU A 1 100 ? -12.231 -0.030 24.043 1.00 98.00 100 LEU A N 1
ATOM 767 C CA . LEU A 1 100 ? -11.123 0.308 23.148 1.00 98.00 100 LEU A CA 1
ATOM 768 C C . LEU A 1 100 ? -10.802 -0.855 22.202 1.00 98.00 100 LEU A C 1
ATOM 770 O O . LEU A 1 100 ? -10.762 -0.659 20.989 1.00 98.00 100 LEU A O 1
ATOM 774 N N . ARG A 1 101 ? -10.672 -2.080 22.735 1.00 97.69 101 ARG A N 1
ATOM 775 C CA . ARG A 1 101 ? -10.479 -3.285 21.912 1.00 97.69 101 ARG A CA 1
ATOM 776 C C . ARG A 1 101 ? -11.629 -3.504 20.935 1.00 97.69 101 ARG A C 1
ATOM 778 O O . ARG A 1 101 ? -11.379 -3.884 19.795 1.00 97.69 101 ARG A O 1
ATOM 785 N N . ALA A 1 102 ? -12.872 -3.277 21.359 1.00 98.12 102 ALA A N 1
ATOM 786 C CA . ALA A 1 102 ? -14.039 -3.446 20.495 1.00 98.12 102 ALA A CA 1
ATOM 787 C C . ALA A 1 102 ? -14.006 -2.481 19.297 1.00 98.12 102 ALA A C 1
ATOM 789 O O . ALA A 1 102 ? -14.144 -2.918 18.154 1.00 98.12 102 ALA A O 1
ATOM 790 N N . VAL A 1 103 ? -13.734 -1.195 19.541 1.00 98.38 103 VAL A N 1
ATOM 791 C CA . VAL A 1 103 ? -13.613 -0.189 18.473 1.00 98.38 103 VAL A CA 1
ATOM 792 C C . VAL A 1 103 ? -12.409 -0.484 17.568 1.00 98.38 103 VAL A C 1
ATOM 794 O O . VAL A 1 103 ? -12.513 -0.386 16.349 1.00 98.38 103 VAL A O 1
ATOM 797 N N . GLU A 1 104 ? -11.276 -0.931 18.116 1.00 98.06 104 GLU A N 1
ATOM 798 C CA . GLU A 1 104 ? -10.099 -1.320 17.320 1.00 98.06 104 GLU A CA 1
ATOM 799 C C . GLU A 1 104 ? -10.327 -2.573 16.461 1.00 98.06 104 GLU A C 1
ATOM 801 O O . GLU A 1 104 ? -9.762 -2.686 15.372 1.00 98.06 104 GLU A O 1
ATOM 806 N N . VAL A 1 105 ? -11.158 -3.522 16.904 1.00 98.50 105 VAL A N 1
ATOM 807 C CA . VAL A 1 105 ? -11.615 -4.641 16.059 1.00 98.50 105 VAL A CA 1
ATOM 808 C C . VAL A 1 105 ? -12.452 -4.117 14.893 1.00 98.50 105 VAL A C 1
ATOM 810 O O . VAL A 1 105 ? -12.205 -4.502 13.753 1.00 98.50 105 VAL A O 1
ATOM 813 N N . GLN A 1 106 ? -13.399 -3.211 15.149 1.00 98.44 106 GLN A N 1
ATOM 814 C CA . GLN A 1 106 ? -14.229 -2.622 14.094 1.00 98.44 106 GLN A CA 1
ATOM 815 C C . GLN A 1 106 ? -13.388 -1.836 13.080 1.00 98.44 106 GLN A C 1
ATOM 817 O O . GLN A 1 106 ? -13.561 -2.014 11.875 1.00 98.44 106 GLN A O 1
ATOM 822 N N . LEU A 1 107 ? -12.417 -1.047 13.551 1.00 98.50 1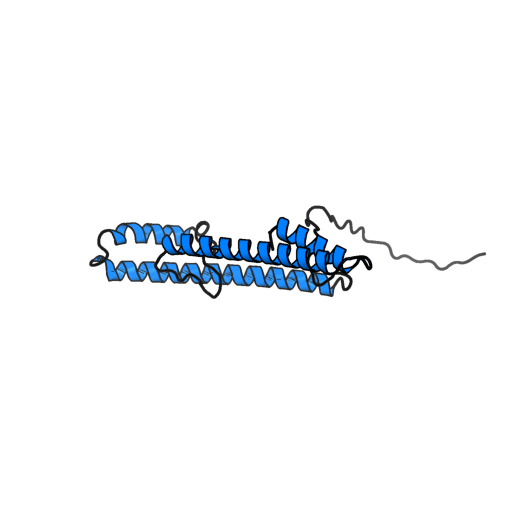07 LEU A N 1
ATOM 823 C CA . LEU A 1 107 ? -11.478 -0.320 12.696 1.00 98.50 107 LEU A CA 1
ATOM 824 C C . LEU A 1 107 ? -10.626 -1.264 11.838 1.00 98.50 107 LEU A C 1
ATOM 826 O O . LEU A 1 107 ? -10.472 -1.027 10.641 1.00 98.50 107 LEU A O 1
ATOM 830 N N . ARG A 1 108 ? -10.105 -2.356 12.417 1.00 98.44 108 ARG A N 1
ATOM 831 C CA . ARG A 1 108 ? -9.360 -3.383 11.666 1.00 98.44 108 ARG A CA 1
ATOM 832 C C . ARG A 1 108 ? -10.221 -4.043 10.594 1.00 98.44 108 ARG A C 1
ATOM 834 O O . ARG A 1 108 ? -9.769 -4.184 9.461 1.00 98.44 108 ARG A O 1
ATOM 841 N N . ASN A 1 109 ? -11.459 -4.397 10.928 1.00 98.19 109 ASN A N 1
ATOM 842 C CA . ASN A 1 109 ? -12.388 -5.008 9.981 1.00 98.19 109 ASN A CA 1
ATOM 843 C C . ASN A 1 109 ? -12.733 -4.045 8.840 1.00 98.19 109 ASN A C 1
ATOM 845 O O . ASN A 1 109 ? -12.716 -4.446 7.678 1.00 98.19 109 ASN A O 1
ATOM 849 N N . ARG A 1 110 ? -12.988 -2.763 9.142 1.00 98.31 110 ARG A N 1
ATOM 850 C CA . ARG A 1 110 ? -13.260 -1.764 8.102 1.00 98.31 110 ARG A CA 1
ATOM 851 C C . ARG A 1 110 ? -12.046 -1.549 7.200 1.00 98.31 110 ARG A C 1
ATOM 853 O O . ARG A 1 110 ? -12.203 -1.552 5.983 1.00 98.31 110 ARG A O 1
ATOM 860 N N . ALA A 1 111 ? -10.845 -1.454 7.771 1.00 98.38 111 ALA A N 1
ATOM 861 C CA . ALA A 1 111 ? -9.608 -1.365 6.998 1.00 98.38 111 ALA A CA 1
ATOM 862 C C . ALA A 1 111 ? -9.401 -2.586 6.082 1.00 98.38 111 ALA A C 1
ATOM 864 O O . ALA A 1 111 ? -8.980 -2.415 4.941 1.00 98.38 111 ALA A O 1
ATOM 865 N N . ALA A 1 112 ? -9.734 -3.798 6.543 1.00 98.12 112 ALA A N 1
ATOM 866 C CA . ALA A 1 112 ? -9.658 -5.012 5.727 1.00 98.12 112 ALA A CA 1
ATOM 867 C C . ALA A 1 112 ? -10.614 -4.971 4.529 1.00 98.12 112 ALA A C 1
ATOM 869 O O . ALA A 1 112 ? -10.194 -5.240 3.409 1.00 98.12 112 ALA A O 1
ATOM 870 N N . VAL A 1 113 ? -11.861 -4.537 4.737 1.00 98.12 113 VAL A N 1
ATOM 871 C CA . VAL A 1 113 ? -12.834 -4.364 3.645 1.00 98.12 113 VAL A CA 1
ATOM 872 C C . VAL A 1 113 ? -12.338 -3.354 2.605 1.00 98.12 113 VAL A C 1
ATOM 874 O O . VAL A 1 113 ? -12.458 -3.597 1.405 1.00 98.12 113 VAL A O 1
ATOM 877 N N . LEU A 1 114 ? -11.764 -2.230 3.047 1.00 98.12 114 LEU A N 1
ATOM 878 C CA . LEU A 1 114 ? -11.220 -1.205 2.149 1.00 98.12 114 LEU A CA 1
ATOM 879 C C . LEU A 1 114 ? -9.997 -1.711 1.372 1.00 98.12 114 LEU A C 1
ATOM 881 O O . LEU A 1 114 ? -9.874 -1.442 0.177 1.00 98.12 114 LEU A O 1
ATOM 885 N N . ALA A 1 115 ? -9.116 -2.465 2.030 1.00 97.69 115 ALA A N 1
ATOM 886 C CA . ALA A 1 115 ? -7.964 -3.085 1.388 1.00 97.69 115 ALA A CA 1
ATOM 887 C C . ALA A 1 115 ? -8.388 -4.123 0.335 1.00 97.69 115 ALA A C 1
ATOM 889 O O . ALA A 1 115 ? -7.891 -4.086 -0.789 1.00 97.69 115 ALA A O 1
ATOM 890 N N . ASP A 1 116 ? -9.360 -4.982 0.646 1.00 97.12 116 ASP A N 1
ATOM 891 C CA . ASP A 1 116 ? -9.902 -5.959 -0.306 1.00 97.12 116 ASP A CA 1
ATOM 892 C C . ASP A 1 116 ? -10.556 -5.279 -1.513 1.00 97.12 116 ASP A C 1
ATOM 894 O O . ASP A 1 116 ? -10.383 -5.717 -2.652 1.00 97.12 116 ASP A O 1
ATOM 898 N N . ALA A 1 117 ? -11.308 -4.197 -1.288 1.00 95.62 117 ALA A N 1
ATOM 899 C CA . ALA A 1 117 ? -11.910 -3.419 -2.367 1.00 95.62 117 ALA A CA 1
ATOM 900 C C . ALA A 1 117 ? -10.837 -2.808 -3.283 1.00 95.62 117 ALA A C 1
ATOM 902 O O . ALA A 1 117 ? -10.954 -2.894 -4.506 1.00 95.62 117 ALA A O 1
ATOM 903 N N . LYS A 1 118 ? -9.764 -2.260 -2.700 1.00 94.56 118 LYS A N 1
ATOM 904 C CA . LYS A 1 118 ? -8.617 -1.735 -3.449 1.00 94.56 118 LYS A CA 1
ATOM 905 C C . LYS A 1 118 ? -7.925 -2.826 -4.267 1.00 94.56 11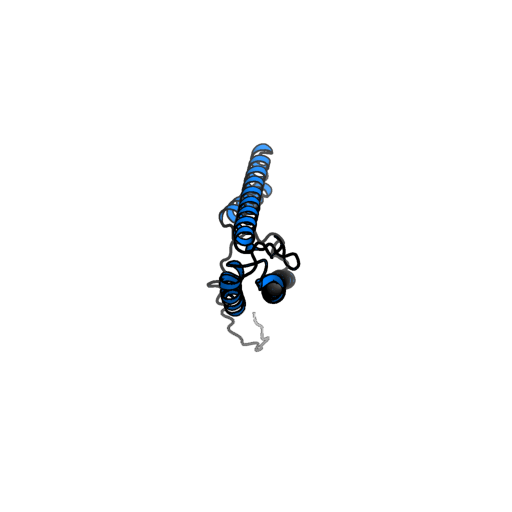8 LYS A C 1
ATOM 907 O O . LYS A 1 118 ? -7.704 -2.633 -5.458 1.00 94.56 118 LYS A O 1
ATOM 912 N N . ALA A 1 119 ? -7.651 -3.981 -3.663 1.00 93.62 119 ALA A N 1
ATOM 913 C CA . ALA A 1 119 ? -7.015 -5.104 -4.347 1.00 93.62 119 ALA A CA 1
ATOM 914 C C . ALA A 1 119 ? -7.859 -5.619 -5.525 1.00 93.62 119 ALA A C 1
ATOM 916 O O . ALA A 1 119 ? -7.327 -5.904 -6.596 1.00 93.62 119 ALA A O 1
ATOM 917 N N . LYS A 1 120 ? -9.186 -5.692 -5.360 1.00 92.88 120 LYS A N 1
ATOM 918 C CA . LYS A 1 120 ? -10.110 -6.065 -6.443 1.00 92.88 120 LYS A CA 1
ATOM 919 C C . LYS A 1 120 ? -10.109 -5.042 -7.573 1.00 92.88 120 LYS A C 1
ATOM 921 O O . LYS A 1 120 ? -10.077 -5.441 -8.731 1.00 92.88 120 LYS A O 1
ATOM 926 N N . LEU A 1 121 ? -10.123 -3.749 -7.253 1.00 91.38 121 LEU A N 1
ATOM 927 C CA . LEU A 1 121 ? -10.041 -2.691 -8.260 1.00 91.38 121 LEU A CA 1
ATOM 928 C C . LEU A 1 121 ? -8.739 -2.790 -9.066 1.00 91.38 121 LEU A C 1
ATOM 930 O O . LEU A 1 121 ? -8.770 -2.742 -10.293 1.00 91.38 121 LEU A O 1
ATOM 934 N N . ASP A 1 122 ? -7.608 -2.994 -8.390 1.00 88.75 122 ASP A N 1
ATOM 935 C CA . ASP A 1 122 ? -6.318 -3.176 -9.058 1.00 88.75 122 ASP A CA 1
ATOM 936 C C . ASP A 1 122 ? -6.303 -4.427 -9.950 1.00 88.75 122 ASP A C 1
ATOM 938 O O . ASP A 1 122 ? -5.755 -4.391 -11.052 1.00 88.75 122 ASP A O 1
ATOM 942 N N . ALA A 1 123 ? -6.939 -5.518 -9.510 1.00 88.69 123 ALA A N 1
ATOM 943 C CA . ALA A 1 123 ? -7.077 -6.737 -10.302 1.00 88.69 123 ALA A CA 1
ATOM 944 C C . ALA A 1 123 ? -7.936 -6.523 -11.560 1.00 88.69 123 ALA A C 1
ATOM 946 O O . ALA A 1 123 ? -7.586 -7.030 -12.624 1.00 88.69 123 ALA A O 1
ATOM 947 N N . VAL A 1 124 ? -9.018 -5.741 -11.464 1.00 86.00 124 VAL A N 1
ATOM 948 C CA . VAL A 1 124 ? -9.837 -5.356 -12.626 1.00 86.00 124 VAL A CA 1
ATOM 949 C C . VAL A 1 124 ? -9.015 -4.519 -13.601 1.00 86.00 124 VAL A C 1
ATOM 951 O O . VAL A 1 124 ? -8.948 -4.860 -14.776 1.00 86.00 124 VAL A O 1
ATOM 954 N N . HIS A 1 125 ? -8.306 -3.493 -13.122 1.00 78.81 125 HIS A N 1
ATOM 955 C CA . HIS A 1 125 ? -7.436 -2.684 -13.981 1.00 78.81 125 HIS A CA 1
ATOM 956 C C . HIS A 1 125 ? -6.354 -3.520 -14.682 1.00 78.81 125 HIS A C 1
ATOM 958 O O . HIS A 1 125 ? -6.012 -3.250 -15.834 1.00 78.81 125 HIS A O 1
ATOM 964 N N . ALA A 1 126 ? -5.809 -4.534 -14.005 1.00 80.81 126 ALA A N 1
ATOM 965 C CA . ALA A 1 126 ? -4.850 -5.454 -14.603 1.00 80.81 126 ALA A CA 1
ATOM 966 C C . ALA A 1 126 ? -5.494 -6.342 -15.684 1.00 80.81 126 ALA A C 1
ATOM 968 O O . ALA A 1 126 ? -4.920 -6.493 -16.761 1.00 80.81 126 ALA A O 1
ATOM 969 N N . ALA A 1 127 ? -6.686 -6.887 -15.421 1.00 79.25 127 ALA A N 1
ATOM 970 C CA . ALA A 1 127 ? -7.423 -7.720 -16.369 1.00 79.25 127 ALA A CA 1
ATOM 971 C C . ALA A 1 127 ? -7.877 -6.936 -17.612 1.00 79.25 127 ALA A C 1
ATOM 973 O O . ALA A 1 127 ? -7.712 -7.420 -18.728 1.00 79.25 127 ALA A O 1
ATOM 974 N N . ASP A 1 128 ? -8.375 -5.710 -17.437 1.00 74.56 128 ASP A N 1
ATOM 975 C CA . ASP A 1 128 ? -8.776 -4.836 -18.544 1.00 74.56 128 ASP A CA 1
ATOM 976 C C . ASP A 1 128 ? -7.589 -4.512 -19.458 1.00 74.56 128 ASP A C 1
ATOM 978 O O . ASP A 1 128 ? -7.715 -4.518 -20.684 1.00 74.56 128 ASP A O 1
ATOM 982 N N . ASN A 1 129 ? -6.413 -4.265 -18.872 1.00 78.44 129 ASN A N 1
ATOM 983 C CA . ASN A 1 129 ? -5.192 -4.043 -19.640 1.00 78.44 129 ASN A CA 1
ATOM 984 C C . ASN A 1 129 ? -4.819 -5.291 -20.464 1.00 78.44 129 ASN A C 1
ATOM 986 O O . ASN A 1 129 ? -4.455 -5.181 -21.633 1.00 78.44 129 ASN A O 1
ATOM 990 N N . GLU A 1 130 ? -4.982 -6.486 -19.894 1.00 79.00 130 GLU A N 1
ATOM 991 C CA . GLU A 1 130 ? -4.719 -7.741 -20.602 1.00 79.00 130 GLU A CA 1
ATOM 992 C C . GLU A 1 130 ? -5.721 -8.019 -21.731 1.00 79.00 130 GLU A C 1
ATOM 994 O O . GLU A 1 130 ? -5.322 -8.369 -22.840 1.00 79.00 130 GLU A O 1
ATOM 999 N N . GLU A 1 131 ? -7.012 -7.775 -21.513 1.00 79.75 131 GLU A N 1
ATOM 1000 C CA . GLU A 1 131 ? -8.045 -7.909 -22.549 1.00 79.75 131 GLU A CA 1
ATOM 1001 C C . GLU A 1 131 ? -7.791 -6.954 -23.729 1.00 79.75 131 GLU A C 1
ATOM 1003 O O . GLU A 1 131 ? -7.939 -7.325 -24.900 1.00 79.75 131 GLU A O 1
ATOM 1008 N N . VAL A 1 132 ? -7.364 -5.716 -23.448 1.00 82.38 132 VAL A N 1
ATOM 1009 C CA . VAL A 1 132 ? -6.976 -4.754 -24.489 1.00 82.38 132 VAL A CA 1
ATOM 1010 C C . VAL A 1 132 ? -5.815 -5.295 -25.324 1.00 82.38 132 VAL A C 1
ATOM 1012 O O . VAL A 1 132 ? -5.846 -5.148 -26.549 1.00 82.38 132 VAL A O 1
ATOM 1015 N N . ARG A 1 133 ? -4.831 -5.960 -24.708 1.00 81.69 133 ARG A N 1
ATOM 1016 C CA . ARG A 1 133 ? -3.720 -6.604 -25.428 1.00 81.69 133 ARG A CA 1
ATOM 1017 C C . ARG A 1 133 ? -4.164 -7.827 -26.218 1.00 81.69 133 ARG A C 1
ATOM 1019 O O . ARG A 1 133 ? -3.772 -7.958 -27.373 1.00 81.69 133 ARG A O 1
ATOM 1026 N N . ALA A 1 134 ? -5.032 -8.667 -25.662 1.00 84.69 134 ALA A N 1
ATOM 1027 C CA . ALA A 1 134 ? -5.570 -9.833 -26.362 1.00 84.69 134 ALA A CA 1
ATOM 1028 C C . ALA A 1 134 ? -6.292 -9.434 -27.663 1.00 84.69 134 ALA A C 1
ATOM 1030 O O . ALA A 1 134 ? -6.132 -10.082 -28.698 1.00 84.69 134 ALA A O 1
ATOM 1031 N N . ARG A 1 135 ? -7.034 -8.317 -27.641 1.00 86.88 135 ARG A N 1
ATOM 1032 C CA . ARG A 1 135 ? -7.695 -7.745 -28.831 1.00 86.88 135 ARG A CA 1
ATOM 1033 C C . ARG A 1 135 ? -6.754 -6.986 -29.763 1.00 86.88 135 ARG A C 1
ATOM 1035 O O . ARG A 1 135 ? -7.105 -6.764 -30.920 1.00 86.88 135 ARG A O 1
ATOM 1042 N N . ASN A 1 136 ? -5.585 -6.574 -29.278 1.00 84.19 136 ASN A N 1
ATOM 1043 C CA . ASN A 1 136 ? -4.597 -5.811 -30.036 1.00 84.19 136 ASN A CA 1
ATOM 1044 C C . ASN A 1 136 ? -3.203 -6.449 -29.886 1.00 84.19 136 ASN A C 1
ATOM 1046 O O . ASN A 1 136 ? -2.353 -5.887 -29.190 1.00 84.19 136 ASN A O 1
ATOM 1050 N N . PRO A 1 137 ? -2.924 -7.580 -30.572 1.00 84.06 137 PRO A N 1
ATOM 1051 C CA . PRO A 1 137 ? -1.682 -8.349 -30.398 1.00 84.06 137 PRO A CA 1
ATOM 1052 C C . PRO A 1 137 ? -0.388 -7.586 -30.729 1.00 84.06 137 PRO A C 1
ATOM 1054 O O . PRO A 1 137 ? 0.707 -8.047 -30.426 1.00 84.06 137 PRO A O 1
ATOM 1057 N N . PHE A 1 138 ? -0.502 -6.424 -31.379 1.00 80.25 138 PHE A N 1
ATOM 1058 C CA . PHE A 1 138 ? 0.611 -5.527 -31.689 1.00 80.25 138 PHE A CA 1
ATOM 1059 C C . PHE A 1 138 ? 1.015 -4.620 -30.513 1.00 80.25 138 PHE A C 1
ATOM 1061 O O . PHE A 1 138 ? 2.051 -3.955 -30.590 1.00 80.25 138 PHE A O 1
ATOM 1068 N N . LEU A 1 139 ? 0.217 -4.550 -29.440 1.00 72.81 139 LEU A N 1
ATOM 1069 C CA . LEU A 1 139 ? 0.578 -3.801 -28.240 1.00 72.81 139 LEU A CA 1
ATOM 1070 C C . LEU A 1 139 ? 1.648 -4.571 -27.443 1.00 72.81 139 LEU A C 1
ATOM 1072 O O . LEU A 1 139 ? 1.445 -5.740 -27.113 1.00 72.81 139 LEU A O 1
ATOM 1076 N N . PRO A 1 140 ? 2.790 -3.947 -27.105 1.00 68.44 140 PRO A N 1
ATOM 1077 C CA . PRO A 1 140 ? 3.807 -4.588 -26.281 1.00 68.44 140 PRO A CA 1
ATOM 1078 C C . PRO A 1 140 ? 3.316 -4.788 -24.835 1.00 68.44 140 PRO A C 1
ATOM 1080 O O . PRO A 1 140 ? 2.508 -4.017 -24.321 1.00 68.44 140 PRO A O 1
ATOM 1083 N N . HIS A 1 141 ? 3.876 -5.785 -24.142 1.00 62.78 141 HIS A N 1
ATOM 1084 C CA . HIS A 1 141 ? 3.584 -6.064 -22.723 1.00 62.78 141 HIS A CA 1
ATOM 1085 C C . HIS A 1 141 ? 4.117 -4.976 -21.772 1.00 62.78 141 HIS A C 1
ATOM 1087 O O . HIS A 1 141 ? 3.773 -4.943 -20.594 1.00 62.78 141 HIS A O 1
ATOM 1093 N N . SER A 1 142 ? 4.961 -4.071 -22.275 1.00 60.16 142 SER A N 1
ATOM 1094 C CA . SER A 1 142 ? 5.401 -2.880 -21.557 1.00 60.16 142 SER A CA 1
ATOM 1095 C C . SER A 1 142 ? 4.451 -1.711 -21.842 1.00 60.16 142 SER A C 1
ATOM 1097 O O . SER A 1 142 ? 4.446 -1.196 -22.960 1.00 60.16 142 SER A O 1
ATOM 1099 N N . ASP A 1 143 ? 3.755 -1.199 -20.820 1.00 59.84 143 ASP A N 1
ATOM 1100 C CA . ASP A 1 143 ? 2.910 0.025 -20.874 1.00 59.84 143 ASP A CA 1
ATOM 1101 C C . ASP A 1 143 ? 3.701 1.333 -21.083 1.00 59.84 143 ASP A C 1
ATOM 1103 O O . ASP A 1 143 ? 3.217 2.461 -20.932 1.00 59.84 143 ASP A O 1
ATOM 1107 N N . VAL A 1 144 ? 4.965 1.172 -21.443 1.00 55.72 144 VAL A N 1
ATOM 1108 C CA . VAL A 1 144 ? 5.970 2.180 -21.714 1.00 55.72 144 VAL A CA 1
ATOM 1109 C C . VAL A 1 144 ? 5.741 2.708 -23.138 1.00 55.72 144 VAL A C 1
ATOM 1111 O O . VAL A 1 144 ? 6.418 2.356 -24.104 1.00 55.72 144 VAL A O 1
ATOM 1114 N N . ARG A 1 145 ? 4.626 3.441 -23.248 1.00 53.66 145 ARG A N 1
ATOM 1115 C CA . ARG A 1 145 ? 4.331 4.604 -24.102 1.00 53.66 145 ARG A CA 1
ATOM 1116 C C . ARG A 1 145 ? 2.854 4.992 -23.917 1.00 53.66 145 ARG A C 1
ATOM 1118 O O . ARG A 1 145 ? 1.986 4.740 -24.738 1.00 53.66 145 ARG A O 1
ATOM 1125 N N . GLY A 1 146 ? 2.579 5.698 -22.826 1.00 51.97 146 GLY A N 1
ATOM 1126 C CA . GLY A 1 146 ? 2.270 7.119 -22.995 1.00 51.97 146 GLY A CA 1
ATOM 1127 C C . GLY A 1 146 ? 0.920 7.597 -23.542 1.00 51.97 146 GLY A C 1
ATOM 1128 O O . GLY A 1 146 ? 0.803 8.812 -23.638 1.00 51.97 146 GLY A O 1
ATOM 1129 N N . VAL A 1 147 ? -0.091 6.791 -23.880 1.00 40.75 147 VAL A N 1
ATOM 1130 C CA . VAL A 1 147 ? -1.380 7.391 -24.302 1.00 40.75 147 VAL A CA 1
ATOM 1131 C C . VAL A 1 147 ? -2.233 7.730 -23.076 1.00 40.75 147 VAL A C 1
ATOM 1133 O O . VAL A 1 147 ? -2.729 6.850 -22.379 1.00 40.75 147 VAL A O 1
ATOM 1136 N N . ARG A 1 148 ? -2.416 9.029 -22.800 1.00 40.66 148 ARG A N 1
ATOM 1137 C CA . ARG A 1 148 ? -3.532 9.502 -21.966 1.00 40.66 148 ARG A CA 1
ATOM 1138 C C . ARG A 1 148 ? -4.827 9.165 -22.711 1.00 40.66 148 ARG A C 1
ATOM 1140 O O . ARG A 1 148 ? -5.055 9.716 -23.785 1.00 40.66 148 ARG A O 1
ATOM 1147 N N . CYS A 1 149 ? -5.678 8.300 -22.159 1.00 38.34 149 CYS A N 1
ATOM 1148 C CA . CYS A 1 149 ? -7.005 7.980 -22.708 1.00 38.34 149 CYS A CA 1
ATOM 1149 C C . CYS A 1 149 ? -8.017 9.127 -22.519 1.00 38.34 149 CYS A C 1
ATOM 1151 O O . CYS A 1 149 ? -9.104 8.941 -21.987 1.00 38.34 149 CYS A O 1
ATOM 1153 N N . ALA A 1 150 ? -7.674 10.323 -22.987 1.00 37.72 150 ALA A N 1
ATOM 1154 C CA . ALA A 1 150 ? -8.614 11.413 -23.196 1.00 37.72 150 ALA A CA 1
ATOM 1155 C C . ALA A 1 150 ? -8.379 11.953 -24.612 1.00 37.72 150 ALA A C 1
ATOM 1157 O O . ALA A 1 150 ? -7.503 12.788 -24.816 1.00 37.72 150 ALA A O 1
ATOM 1158 N N . SER A 1 151 ? -9.103 11.380 -25.585 1.00 33.22 151 SER A N 1
ATOM 1159 C CA . SER A 1 151 ? -9.397 11.891 -26.949 1.00 33.22 151 SER A CA 1
ATOM 1160 C C . SER A 1 151 ? -9.367 10.845 -28.071 1.00 33.22 151 SER A C 1
ATOM 1162 O O . SER A 1 151 ? -9.649 11.200 -29.214 1.00 33.22 151 SER A O 1
ATOM 1164 N N . TRP A 1 152 ? -9.180 9.550 -27.789 1.00 34.72 152 TRP A N 1
ATOM 1165 C CA . TRP A 1 152 ? -9.549 8.514 -28.767 1.00 34.72 152 TRP A CA 1
ATOM 1166 C C . TRP A 1 152 ? -11.073 8.351 -28.780 1.00 34.72 152 TRP A C 1
ATOM 1168 O O . TRP A 1 152 ? -11.632 7.333 -28.379 1.00 34.72 152 TRP A O 1
ATOM 1178 N N . ALA A 1 153 ? -11.759 9.404 -29.227 1.00 37.69 153 ALA A N 1
ATOM 1179 C CA . ALA A 1 153 ? -13.111 9.318 -29.731 1.00 37.69 153 ALA A CA 1
ATOM 1180 C C . ALA A 1 153 ? -13.057 8.379 -30.937 1.00 37.69 153 ALA A C 1
ATOM 1182 O O . ALA A 1 153 ? -12.732 8.775 -32.057 1.00 37.69 153 ALA A O 1
ATOM 1183 N N . CYS A 1 154 ? -13.323 7.102 -30.675 1.00 33.31 154 CYS A N 1
ATOM 1184 C CA . CYS A 1 154 ? -13.576 6.102 -31.688 1.00 33.31 154 CYS A CA 1
ATOM 1185 C C . CYS A 1 154 ? -14.845 6.542 -32.426 1.00 33.31 154 CYS A C 1
ATOM 1187 O O . CYS A 1 154 ? -15.965 6.217 -32.034 1.00 33.31 154 CYS A O 1
ATOM 1189 N N . ARG A 1 155 ? -14.680 7.356 -33.471 1.00 36.69 155 ARG A N 1
ATOM 1190 C CA . ARG A 1 155 ? -15.758 7.714 -34.385 1.00 36.69 155 ARG A CA 1
ATOM 1191 C C . ARG A 1 155 ? -16.012 6.483 -35.259 1.00 36.69 155 ARG A C 1
ATOM 1193 O O . ARG A 1 155 ? -15.549 6.400 -36.389 1.00 36.69 155 ARG A O 1
ATOM 1200 N N . ARG A 1 156 ? -16.696 5.479 -34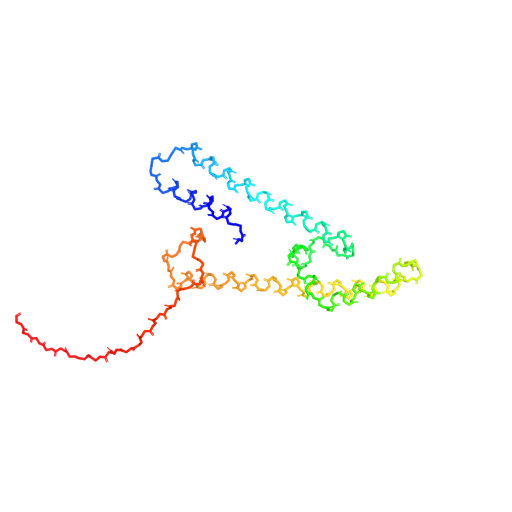.703 1.00 40.66 156 ARG A N 1
ATOM 1201 C CA . ARG A 1 156 ? -17.345 4.441 -35.507 1.00 40.66 156 ARG A CA 1
ATOM 1202 C C . ARG A 1 156 ? -18.516 5.106 -36.218 1.00 40.66 156 ARG A C 1
ATOM 1204 O O . ARG A 1 156 ? -19.521 5.405 -35.583 1.00 40.66 156 ARG A O 1
ATOM 1211 N N . THR A 1 157 ? -18.405 5.318 -37.522 1.00 39.06 157 THR A N 1
ATOM 1212 C CA . THR A 1 157 ? -19.590 5.363 -38.382 1.00 39.06 157 THR A CA 1
ATOM 1213 C C . THR A 1 157 ? -19.859 3.943 -38.880 1.00 39.06 157 THR A C 1
ATOM 1215 O O . THR A 1 157 ? -18.980 3.358 -39.515 1.00 39.06 157 THR A O 1
ATOM 1218 N N . PRO A 1 158 ? -21.022 3.343 -38.573 1.00 47.31 158 PRO A N 1
ATOM 1219 C CA . PRO A 1 158 ? -21.427 2.078 -39.162 1.00 47.31 158 PRO A CA 1
ATOM 1220 C C . PRO A 1 158 ? -22.154 2.301 -40.496 1.00 47.31 158 PRO A C 1
ATOM 1222 O O . PRO A 1 158 ? -22.782 3.338 -40.699 1.00 47.31 158 PRO A O 1
ATOM 1225 N N . SER A 1 159 ? -22.152 1.250 -41.322 1.00 40.41 159 SER A N 1
ATOM 1226 C CA . SER A 1 159 ? -22.929 1.044 -42.560 1.00 40.41 159 SER A CA 1
ATOM 1227 C C . SER A 1 159 ? -22.389 1.782 -43.800 1.00 40.41 159 SER A C 1
ATOM 1229 O O . SER A 1 159 ? -22.104 2.967 -43.758 1.00 40.41 159 SER A O 1
ATOM 1231 N N . THR A 1 160 ? -22.174 1.130 -44.942 1.00 37.50 160 THR A N 1
ATOM 1232 C CA . THR A 1 160 ? -23.052 0.144 -45.580 1.00 37.50 160 THR A CA 1
ATOM 1233 C C . THR A 1 160 ? -22.263 -0.906 -46.370 1.00 37.50 160 THR A C 1
ATOM 1235 O O . THR A 1 160 ? -21.359 -0.606 -47.144 1.00 37.50 160 THR A O 1
ATOM 1238 N N . TRP A 1 161 ? -22.642 -2.166 -46.164 1.00 42.09 161 TRP A N 1
ATOM 1239 C CA . TRP A 1 161 ? -22.415 -3.268 -47.091 1.00 42.09 161 TRP A CA 1
ATOM 1240 C C . TRP A 1 161 ? -23.595 -3.260 -48.074 1.00 42.09 161 TRP A C 1
ATOM 1242 O O . TRP A 1 161 ? -24.725 -3.532 -47.679 1.00 42.09 161 TRP A O 1
ATOM 1252 N N . ALA A 1 162 ? -23.340 -2.892 -49.323 1.00 34.47 162 ALA A N 1
ATOM 1253 C CA . ALA A 1 162 ? -24.180 -3.128 -50.499 1.00 34.47 162 ALA A CA 1
ATOM 1254 C C . ALA A 1 162 ? -23.219 -2.943 -51.683 1.00 34.47 162 ALA A C 1
ATOM 1256 O O . ALA A 1 162 ? -22.672 -1.866 -51.863 1.00 34.47 162 ALA A O 1
ATOM 1257 N N . GLY A 1 163 ? -22.757 -3.999 -52.343 1.00 36.69 163 GLY A N 1
ATOM 1258 C CA . GLY A 1 163 ? -23.551 -4.757 -53.301 1.00 36.69 163 GLY A CA 1
ATOM 1259 C C . GLY A 1 163 ? -23.184 -4.263 -54.704 1.00 36.69 163 GLY A C 1
ATOM 1260 O O . GLY A 1 163 ? -23.336 -3.081 -54.983 1.00 36.69 163 GLY A O 1
ATOM 1261 N N . GLY A 1 164 ? -22.697 -5.155 -55.570 1.00 31.78 164 GLY A N 1
ATOM 1262 C CA . GLY A 1 164 ? -22.575 -4.876 -57.006 1.00 31.78 164 GLY A CA 1
ATOM 1263 C C . GLY A 1 164 ? -21.228 -5.225 -57.631 1.00 31.78 164 GLY A C 1
ATOM 1264 O O . GLY A 1 164 ? -20.366 -4.370 -57.793 1.00 31.78 164 GLY A O 1
ATOM 1265 N N . CYS A 1 165 ? -21.089 -6.482 -58.055 1.00 41.16 165 CYS A N 1
ATOM 1266 C CA . CYS A 1 165 ? -20.259 -6.821 -59.207 1.00 41.16 165 CYS A CA 1
ATOM 1267 C C . CYS A 1 165 ? -20.934 -6.280 -60.475 1.00 41.16 165 CYS A C 1
ATOM 1269 O O . CYS A 1 165 ? -22.041 -6.715 -60.771 1.00 41.16 165 CYS A O 1
ATOM 1271 N N . THR A 1 166 ? -20.248 -5.439 -61.246 1.00 40.50 166 THR A N 1
ATOM 1272 C CA . THR A 1 166 ? -20.402 -5.312 -62.708 1.00 40.50 166 THR A CA 1
ATOM 1273 C C . THR A 1 166 ? -19.105 -4.737 -63.273 1.00 40.50 166 THR A C 1
ATOM 1275 O O . THR A 1 166 ? -18.584 -3.766 -62.732 1.00 40.50 166 THR A O 1
ATOM 1278 N N . GLY A 1 167 ? -18.561 -5.388 -64.303 1.00 35.97 167 GLY A N 1
ATOM 1279 C CA . GLY A 1 167 ? -17.256 -5.081 -64.891 1.00 35.97 167 GLY A CA 1
ATOM 1280 C C . GLY A 1 167 ? -17.240 -4.010 -65.988 1.00 35.97 167 GLY A C 1
ATOM 1281 O O . GLY A 1 167 ? -18.178 -3.230 -66.131 1.00 35.97 167 GLY A O 1
ATOM 1282 N N . CYS A 1 168 ? -16.178 -4.118 -66.798 1.00 34.12 168 CYS A N 1
ATOM 1283 C CA . CYS A 1 168 ? -15.717 -3.303 -67.937 1.00 34.12 168 CYS A CA 1
ATOM 1284 C C . CYS A 1 168 ? -14.822 -2.109 -67.533 1.00 34.12 168 CYS A C 1
ATOM 1286 O O . CYS A 1 168 ? -15.214 -1.309 -66.693 1.00 34.12 168 CYS A O 1
ATOM 1288 N N . GLY A 1 169 ? -13.612 -1.941 -68.081 1.00 36.25 169 GLY A N 1
ATOM 1289 C CA . GLY A 1 169 ? -12.980 -2.585 -69.245 1.00 36.25 169 GLY A CA 1
ATOM 1290 C C . GLY A 1 169 ? -11.458 -2.585 -69.181 1.00 36.25 169 GLY A C 1
ATOM 1291 O O . GLY A 1 169 ? -10.914 -2.293 -68.094 1.00 36.25 169 GLY A O 1
#

Mean predicted aligned error: 10.3 Å

Organism: NCBI:txid1580590

Secondary structure (DSSP, 8-state):
---HHHHHHHHHHHHHHH-TT--HHHHHHHHHHHHHHHHHHHHHHHHHHHHHHHH-TTS-SEETTEEGGGS-TTT-HHHHHHHHHHHHHTTSTTTTHHHHHHHHHHHHHHHHHHHHHHHHHHHHHHHHHHHHHHH-TTS-SS--S---SSS------------------